Protein AF-A0A967R302-F1 (afdb_monomer)

Sequence (61 aa):
FDEVTGAELDLVYDVSHNLAKIETHEVDGRSRRLCVHRKGATRALPPGHPELPADLRGAGQ

Foldseek 3Di:
DCVVPVDDDDDPDDWDQFDWDFDWDQDPNDTDTDTDGGHNHTDWFQAQDPPDDPVCNRPTD

Radius of gyration: 16.03 Å; Cα contacts (8 Å, |Δi|>4): 76; chains: 1; bounding box: 42×23×39 Å

Mean predicted aligned error: 3.39 Å

Structure (mmCIF, N/CA/C/O backbone):
data_AF-A0A967R302-F1
#
_entry.id   AF-A0A967R302-F1
#
loop_
_atom_site.group_PDB
_atom_site.id
_atom_site.type_symbol
_atom_site.label_atom_id
_atom_site.label_alt_id
_atom_site.label_comp_id
_atom_site.label_asym_id
_atom_site.label_entity_id
_atom_site.label_seq_id
_atom_site.pdbx_PDB_ins_code
_atom_site.Cartn_x
_atom_site.Cartn_y
_atom_site.Cartn_z
_atom_site.occupancy
_atom_site.B_iso_or_equiv
_atom_site.auth_seq_id
_atom_site.auth_comp_id
_atom_site.auth_asym_id
_atom_site.auth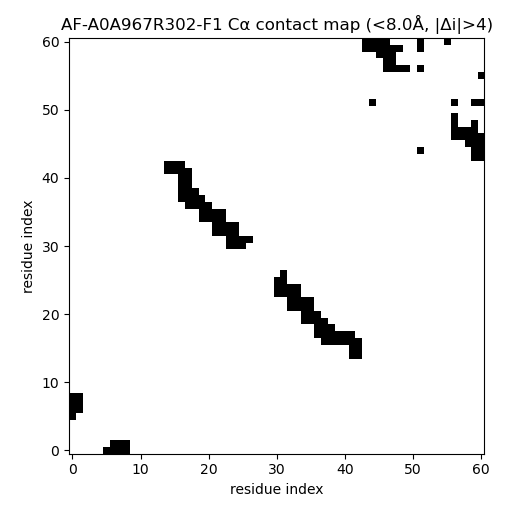_atom_id
_atom_site.pdbx_PDB_model_num
ATOM 1 N N . PHE A 1 1 ? 20.643 0.852 -13.773 1.00 80.06 1 PHE A N 1
ATOM 2 C CA . PHE A 1 1 ? 20.023 -0.148 -14.669 1.00 80.06 1 PHE A CA 1
ATOM 3 C C . PHE A 1 1 ? 20.322 0.164 -16.125 1.00 80.06 1 PHE A C 1
ATOM 5 O O . PHE A 1 1 ? 20.411 -0.748 -16.936 1.00 80.06 1 PHE A O 1
ATOM 12 N N . ASP A 1 2 ? 20.542 1.429 -16.429 1.00 88.44 2 ASP A N 1
ATOM 13 C CA . ASP A 1 2 ? 20.645 2.004 -17.764 1.00 88.44 2 ASP A CA 1
ATOM 14 C C . ASP A 1 2 ? 21.848 1.457 -18.528 1.00 88.44 2 ASP A C 1
ATOM 16 O O . ASP A 1 2 ? 21.726 1.105 -19.692 1.00 88.44 2 ASP A O 1
ATOM 20 N N . GLU A 1 3 ? 22.982 1.265 -17.850 1.00 90.56 3 GLU A N 1
ATOM 21 C CA . GLU A 1 3 ? 24.179 0.660 -18.449 1.00 90.56 3 GLU A CA 1
ATOM 22 C C . GLU A 1 3 ? 23.928 -0.767 -18.977 1.00 90.56 3 GLU A C 1
ATOM 24 O O . GLU A 1 3 ? 24.548 -1.190 -19.946 1.00 90.56 3 GLU A O 1
ATOM 29 N N . VAL A 1 4 ? 22.989 -1.503 -18.370 1.00 92.12 4 VAL A N 1
ATOM 30 C CA . VAL A 1 4 ? 22.682 -2.901 -18.724 1.00 92.12 4 VAL A CA 1
ATOM 31 C C . VAL A 1 4 ? 21.427 -3.015 -19.594 1.00 92.12 4 VAL A C 1
ATOM 33 O O . VAL A 1 4 ? 21.352 -3.880 -20.461 1.00 92.12 4 VAL A O 1
ATOM 36 N N . THR A 1 5 ? 20.426 -2.169 -19.354 1.00 90.12 5 THR A N 1
ATOM 37 C CA . THR A 1 5 ? 19.091 -2.257 -19.977 1.00 90.12 5 THR A CA 1
ATOM 38 C C . THR A 1 5 ? 18.841 -1.191 -21.044 1.00 90.12 5 THR A C 1
ATOM 40 O O . THR A 1 5 ? 17.887 -1.315 -21.805 1.00 90.12 5 THR A O 1
ATOM 43 N N . GLY A 1 6 ? 19.681 -0.153 -21.117 1.00 93.75 6 GLY A N 1
ATOM 44 C CA . GLY A 1 6 ? 19.501 0.996 -22.005 1.00 93.75 6 GLY A CA 1
ATOM 45 C C . GLY A 1 6 ? 18.372 1.952 -21.597 1.00 93.75 6 GLY A C 1
ATOM 46 O O . GLY A 1 6 ? 18.027 2.823 -22.391 1.00 93.75 6 GLY A O 1
ATOM 47 N N . ALA A 1 7 ? 17.786 1.793 -20.404 1.00 92.81 7 ALA A N 1
ATOM 48 C CA . ALA A 1 7 ? 1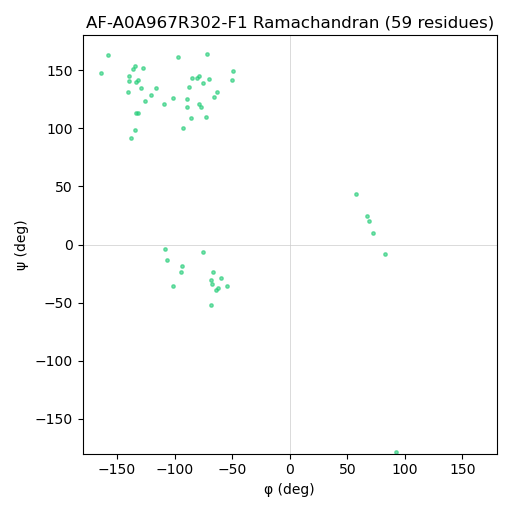6.684 2.616 -19.911 1.00 92.81 7 ALA A CA 1
ATOM 49 C C . ALA A 1 7 ? 16.828 2.949 -18.420 1.00 92.81 7 ALA A C 1
ATOM 51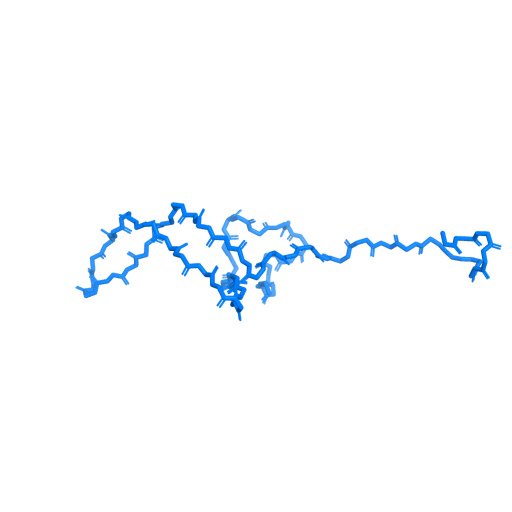 O O . ALA A 1 7 ? 17.284 2.112 -17.634 1.00 92.81 7 ALA A O 1
ATOM 52 N N . GLU A 1 8 ? 16.387 4.154 -18.056 1.00 93.25 8 GLU A N 1
ATOM 53 C CA . GLU A 1 8 ? 16.184 4.573 -16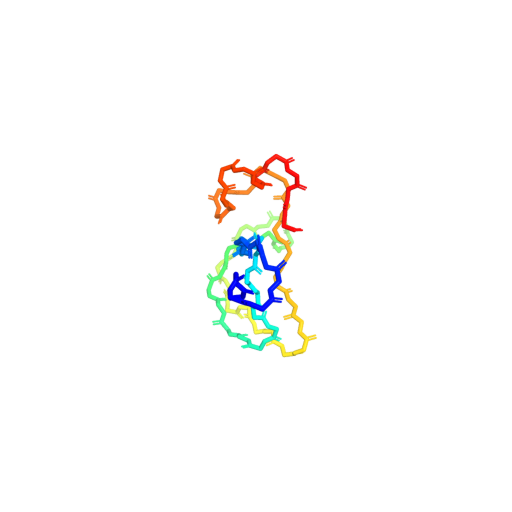.668 1.00 93.25 8 GLU A CA 1
ATOM 54 C C . GLU A 1 8 ? 14.989 3.828 -16.055 1.00 93.25 8 GLU A C 1
ATOM 56 O O . GLU A 1 8 ? 13.994 3.555 -16.730 1.00 93.25 8 GLU A O 1
ATOM 61 N N . LEU A 1 9 ? 15.101 3.461 -14.774 1.00 91.94 9 LEU A N 1
ATOM 62 C CA . LEU A 1 9 ? 14.015 2.836 -14.020 1.00 91.94 9 LEU A CA 1
ATOM 63 C C . LEU A 1 9 ? 13.463 3.803 -12.982 1.00 91.94 9 LEU A C 1
ATOM 65 O O . LEU A 1 9 ? 14.167 4.184 -12.045 1.00 91.94 9 LEU A O 1
ATOM 69 N N . ASP A 1 10 ? 12.172 4.088 -13.099 1.00 90.38 10 ASP A N 1
ATOM 70 C CA . ASP A 1 10 ? 11.444 4.872 -12.116 1.00 90.38 10 ASP A CA 1
ATOM 71 C C . ASP A 1 10 ? 10.893 3.985 -10.997 1.00 90.38 10 ASP A C 1
ATOM 73 O O . ASP A 1 10 ? 10.309 2.918 -11.224 1.00 90.38 10 ASP A O 1
ATOM 77 N N . LEU A 1 11 ? 11.047 4.448 -9.756 1.00 92.81 11 LEU A N 1
ATOM 78 C CA . LEU A 1 11 ? 10.377 3.839 -8.617 1.00 92.81 11 LEU A CA 1
ATOM 79 C C . LEU A 1 11 ? 8.891 4.195 -8.669 1.00 92.81 11 LEU A C 1
ATOM 81 O O . LEU A 1 11 ? 8.513 5.328 -8.388 1.00 92.81 11 LEU A O 1
ATOM 85 N N . VAL A 1 12 ? 8.050 3.204 -8.959 1.00 94.56 12 VAL A N 1
ATOM 86 C CA . VAL A 1 12 ? 6.592 3.381 -8.914 1.00 94.56 12 VAL A CA 1
ATOM 87 C C . VAL A 1 12 ? 6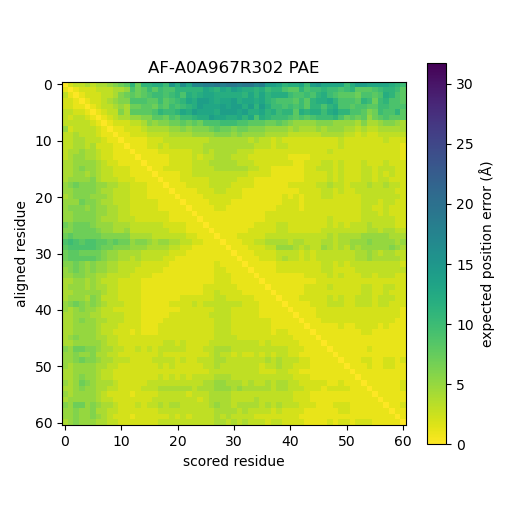.121 3.577 -7.470 1.00 94.56 12 VAL A C 1
ATOM 89 O O . VAL A 1 12 ? 5.406 4.528 -7.167 1.00 94.56 12 VAL A O 1
ATOM 92 N N . TYR A 1 13 ? 6.514 2.675 -6.565 1.00 96.12 13 TYR A N 1
ATOM 93 C CA . TYR A 1 13 ? 6.153 2.743 -5.150 1.00 96.12 13 TYR A CA 1
ATOM 94 C C . TYR A 1 13 ? 7.056 1.835 -4.304 1.00 96.12 13 TYR A C 1
ATOM 96 O O . TYR A 1 13 ? 7.449 0.761 -4.757 1.00 96.12 13 TYR A O 1
ATOM 104 N N . ASP A 1 14 ? 7.335 2.230 -3.062 1.00 96.69 14 ASP A N 1
ATOM 105 C CA . ASP A 1 14 ? 7.973 1.383 -2.045 1.00 96.69 14 ASP A CA 1
ATOM 106 C C . ASP A 1 14 ? 6.987 1.178 -0.888 1.00 96.69 14 ASP A C 1
ATOM 108 O O . ASP A 1 14 ? 6.326 2.119 -0.436 1.00 96.69 14 ASP A O 1
ATOM 112 N N . VAL A 1 15 ? 6.853 -0.064 -0.418 1.00 97.06 15 VAL A N 1
ATOM 113 C CA . VAL A 1 15 ? 5.955 -0.408 0.681 1.00 97.06 15 V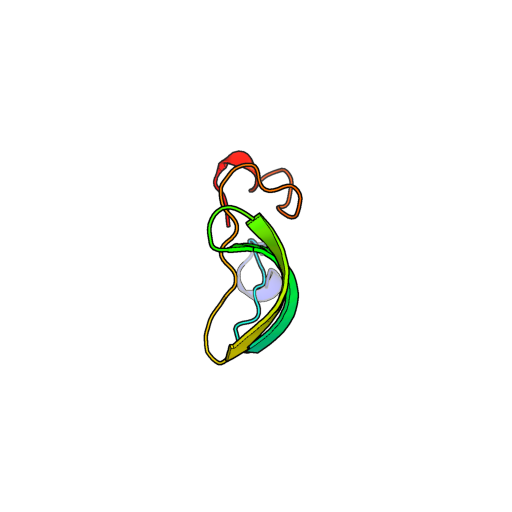AL A CA 1
ATOM 114 C C . VAL A 1 15 ? 6.587 -1.432 1.618 1.00 97.06 15 VAL A C 1
ATOM 116 O O . VAL A 1 15 ? 7.050 -2.496 1.210 1.00 97.06 15 VAL A O 1
ATOM 119 N N . SER A 1 16 ? 6.520 -1.150 2.921 1.00 97.81 16 SER A N 1
ATOM 120 C CA . SER A 1 16 ? 6.866 -2.129 3.950 1.00 97.81 16 SER A CA 1
ATOM 121 C C . SER A 1 16 ? 5.677 -3.033 4.286 1.00 97.81 16 SER A C 1
ATOM 123 O O . SER A 1 16 ? 4.523 -2.605 4.363 1.00 97.81 16 SER A O 1
ATOM 125 N N . HIS A 1 17 ? 5.997 -4.296 4.546 1.00 98.19 17 HIS A N 1
ATOM 126 C CA . HIS A 1 17 ? 5.079 -5.344 4.984 1.00 98.19 17 HIS A CA 1
ATOM 127 C C . HIS A 1 17 ? 5.280 -5.755 6.458 1.00 98.19 17 HIS A C 1
ATOM 129 O O . HIS A 1 17 ? 4.528 -6.574 6.988 1.00 98.19 17 HIS A O 1
ATOM 135 N N . ASN A 1 18 ? 6.287 -5.182 7.130 1.00 98.25 18 ASN A N 1
ATOM 136 C CA . ASN A 1 18 ? 6.611 -5.401 8.540 1.00 98.25 18 ASN A CA 1
ATOM 137 C C . ASN A 1 18 ? 6.871 -4.043 9.208 1.00 98.25 18 ASN A C 1
ATOM 139 O O . ASN A 1 18 ? 7.954 -3.476 9.061 1.00 98.25 18 ASN A O 1
ATOM 143 N N . LEU A 1 19 ? 5.877 -3.495 9.908 1.00 97.62 19 LEU A N 1
ATOM 144 C CA . LEU A 1 19 ? 5.952 -2.162 10.515 1.00 97.62 19 LEU A CA 1
ATOM 145 C C . LEU A 1 19 ? 4.961 -1.981 11.670 1.00 97.62 19 LEU A C 1
ATOM 147 O O . LEU A 1 19 ? 3.967 -2.696 11.770 1.00 97.62 19 LEU A O 1
ATOM 151 N N . ALA A 1 20 ? 5.190 -0.962 12.496 1.00 98.31 20 ALA A N 1
ATOM 152 C CA . ALA A 1 20 ? 4.194 -0.408 13.407 1.00 98.31 20 ALA A CA 1
ATOM 153 C C . ALA A 1 20 ? 4.081 1.101 13.148 1.00 98.31 20 ALA A C 1
ATOM 155 O O . ALA A 1 20 ? 5.090 1.805 13.199 1.00 98.31 20 ALA A O 1
ATOM 156 N N . LYS A 1 21 ? 2.879 1.602 12.8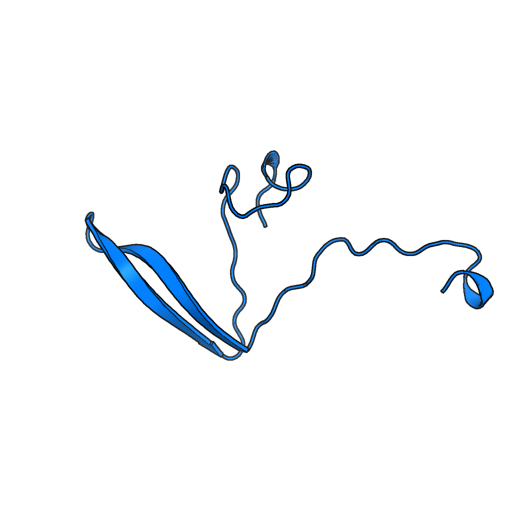36 1.00 97.38 21 LYS A N 1
ATOM 157 C CA . LYS A 1 21 ? 2.647 3.029 12.547 1.00 97.38 21 LYS A CA 1
ATOM 158 C C . LYS A 1 21 ? 1.443 3.552 13.320 1.00 97.38 21 LYS A C 1
ATOM 160 O O . LYS A 1 21 ? 0.437 2.861 13.465 1.00 97.38 21 LYS A O 1
ATOM 165 N N . ILE A 1 22 ? 1.554 4.788 13.808 1.00 98.12 22 ILE A N 1
ATOM 166 C CA . ILE A 1 22 ? 0.424 5.500 14.401 1.00 98.12 22 ILE A CA 1
ATOM 167 C C . ILE A 1 22 ? -0.475 6.018 13.279 1.00 98.12 22 ILE A C 1
ATOM 169 O O . ILE A 1 22 ? -0.035 6.822 12.459 1.00 98.12 22 ILE A O 1
ATOM 173 N N . GLU A 1 23 ? -1.721 5.560 13.249 1.00 97.25 23 GLU A N 1
ATOM 174 C CA . GLU A 1 23 ? -2.707 5.882 12.214 1.00 97.25 23 GLU A CA 1
ATOM 175 C C . GLU A 1 23 ? -4.053 6.242 12.855 1.00 97.25 23 GLU A C 1
ATOM 177 O O . GLU A 1 23 ? -4.367 5.792 13.961 1.00 97.25 23 GLU A O 1
ATOM 182 N N . THR A 1 24 ? -4.848 7.052 12.157 1.00 96.88 24 THR A N 1
ATOM 183 C CA . THR A 1 24 ? -6.222 7.373 12.554 1.00 96.88 24 THR A CA 1
ATOM 184 C C . THR A 1 24 ? -7.190 6.539 11.725 1.00 96.88 24 THR A C 1
ATOM 186 O O . THR A 1 24 ? -7.119 6.571 10.500 1.00 96.88 24 THR A O 1
ATOM 189 N N . HIS A 1 25 ? -8.089 5.813 12.390 1.00 96.94 25 HIS A N 1
ATOM 190 C CA . HIS A 1 25 ? -9.080 4.937 11.758 1.00 96.94 25 HIS A CA 1
ATOM 191 C C . HIS A 1 25 ? -10.453 5.099 12.407 1.00 96.94 25 HIS A C 1
ATOM 193 O O . HIS A 1 25 ? -10.548 5.376 13.603 1.00 96.94 25 HIS A O 1
ATOM 199 N N . GLU A 1 26 ? -11.511 4.877 11.632 1.00 97.19 26 GLU A N 1
ATOM 200 C CA . GLU A 1 26 ? -12.869 4.750 12.161 1.00 97.19 26 GLU A CA 1
ATOM 201 C C . GLU A 1 26 ? -13.069 3.347 12.749 1.00 97.19 26 GLU A C 1
ATOM 203 O O . GLU A 1 26 ? -12.928 2.344 12.051 1.00 97.19 26 GLU A O 1
ATOM 208 N N . VAL A 1 27 ? -13.403 3.270 14.039 1.00 97.44 27 VAL A N 1
ATOM 209 C CA . VAL A 1 27 ? -13.688 2.016 14.754 1.00 97.44 27 VAL A CA 1
ATOM 210 C C . VAL A 1 27 ? -14.982 2.181 15.539 1.00 97.44 27 VAL A C 1
ATOM 212 O O . VAL A 1 27 ? -15.044 2.967 16.493 1.00 97.44 27 VAL A O 1
ATOM 215 N N . ASP A 1 28 ? -16.006 1.431 15.129 1.00 96.94 28 ASP A N 1
ATOM 216 C CA . ASP A 1 28 ? -17.387 1.530 15.621 1.00 96.94 28 ASP A CA 1
ATOM 217 C C . ASP A 1 28 ? -17.987 2.935 15.428 1.00 96.94 28 ASP A C 1
ATOM 219 O O . ASP A 1 28 ? -18.594 3.506 16.335 1.00 96.94 28 ASP A O 1
ATOM 223 N N . GLY A 1 29 ? -17.758 3.528 14.249 1.00 97.44 29 GLY A N 1
ATOM 224 C CA . GLY A 1 29 ? -18.254 4.864 13.890 1.00 97.44 29 GLY A CA 1
ATOM 225 C C . GLY A 1 29 ? -17.606 6.012 14.671 1.00 97.44 29 GLY A C 1
ATOM 226 O O . GLY A 1 29 ? -18.201 7.082 14.800 1.00 97.44 29 GLY A O 1
ATOM 227 N N . ARG A 1 30 ? -16.431 5.775 15.262 1.00 97.81 30 ARG A N 1
ATOM 228 C CA . ARG A 1 30 ? -15.657 6.790 15.978 1.00 97.81 30 ARG A CA 1
ATOM 229 C C . ARG A 1 30 ? -14.223 6.815 15.480 1.00 97.81 30 ARG A C 1
ATOM 231 O O . ARG A 1 30 ? -13.570 5.771 15.443 1.00 97.81 30 ARG A O 1
ATOM 238 N N . SER A 1 31 ? -13.708 8.016 15.250 1.00 97.81 31 SER A N 1
ATOM 239 C CA . SER A 1 31 ? -12.301 8.236 14.937 1.00 97.81 31 SER A CA 1
ATOM 240 C C . SER A 1 31 ? -11.411 7.877 16.126 1.00 97.81 31 SER A C 1
ATOM 242 O O . SER A 1 31 ? -11.618 8.360 17.245 1.00 97.81 31 SER A O 1
ATOM 244 N N . ARG A 1 32 ? -10.411 7.021 15.904 1.00 98.19 32 ARG A N 1
ATOM 245 C CA . ARG A 1 32 ? -9.454 6.585 16.928 1.00 98.19 32 ARG A CA 1
ATOM 246 C C . ARG A 1 32 ? -8.031 6.647 16.402 1.00 98.19 32 ARG A C 1
ATOM 248 O O . ARG A 1 32 ? -7.754 6.238 15.279 1.00 98.19 32 ARG A O 1
ATOM 255 N N . ARG A 1 33 ? -7.113 7.086 17.264 1.00 98.31 33 ARG A N 1
ATOM 256 C CA . ARG A 1 33 ? -5.667 7.029 17.026 1.00 98.31 33 ARG A CA 1
ATOM 257 C C . ARG A 1 33 ? -5.126 5.695 17.539 1.00 98.31 33 ARG A C 1
ATOM 259 O O . ARG A 1 33 ? -5.232 5.413 18.730 1.00 98.31 33 ARG A O 1
ATOM 266 N N . LEU A 1 34 ? -4.559 4.883 16.652 1.00 98.31 34 LEU A N 1
ATOM 267 C CA . LEU A 1 34 ? -4.144 3.503 16.922 1.00 98.31 34 LEU A CA 1
ATOM 268 C C . LEU A 1 34 ? -2.685 3.277 16.525 1.00 98.31 34 LEU A C 1
ATOM 270 O O . LEU A 1 34 ? -2.193 3.905 15.593 1.00 98.31 34 LEU A O 1
ATOM 274 N N . CYS A 1 35 ? -2.010 2.338 17.192 1.00 98.50 35 CYS A N 1
ATOM 275 C CA . CYS A 1 35 ? -0.747 1.780 16.711 1.00 98.50 35 CYS A CA 1
ATOM 276 C C . CYS A 1 35 ? -1.034 0.525 15.880 1.00 98.50 35 CYS A C 1
ATOM 278 O O . CYS A 1 35 ? -1.306 -0.548 16.427 1.00 98.50 35 CYS A O 1
ATOM 280 N N . VAL A 1 36 ? -1.010 0.667 14.555 1.00 98.50 36 VAL A N 1
ATOM 281 C CA . VAL A 1 36 ? -1.289 -0.427 13.625 1.00 98.50 36 VAL A CA 1
ATOM 282 C C . VAL A 1 36 ? -0.008 -1.212 13.389 1.00 98.50 36 VAL A C 1
ATOM 284 O O . VAL A 1 36 ? 0.917 -0.733 12.731 1.00 98.50 36 VAL A O 1
ATOM 287 N N . HIS A 1 37 ? 0.031 -2.426 13.931 1.00 98.69 37 HIS A N 1
ATOM 288 C CA . HIS A 1 37 ? 1.107 -3.382 13.714 1.00 98.69 37 HIS A CA 1
ATOM 289 C C . HIS A 1 37 ? 0.780 -4.228 12.487 1.00 98.69 37 HIS A C 1
ATOM 291 O O . HIS A 1 37 ? -0.276 -4.857 12.421 1.00 98.69 37 HIS A O 1
ATOM 297 N N . ARG A 1 38 ? 1.696 -4.266 11.526 1.00 98.69 38 ARG A N 1
ATOM 298 C CA . ARG A 1 38 ? 1.625 -5.131 10.354 1.00 98.69 38 ARG A CA 1
ATOM 299 C C . ARG A 1 38 ? 2.845 -6.038 10.341 1.00 98.69 38 ARG A C 1
ATOM 301 O O . ARG A 1 38 ? 3.968 -5.559 10.471 1.00 98.69 38 ARG A O 1
ATOM 308 N N . LYS A 1 39 ? 2.613 -7.342 10.204 1.00 98.38 39 LYS A N 1
ATOM 309 C CA . LYS A 1 39 ? 3.649 -8.362 10.033 1.00 98.38 39 LYS A CA 1
ATOM 310 C C . LYS A 1 39 ? 3.227 -9.281 8.891 1.00 98.38 39 LYS A C 1
ATOM 312 O O . LYS A 1 39 ? 2.222 -9.971 9.017 1.00 98.38 39 LYS A O 1
ATOM 317 N N . GLY A 1 40 ? 3.956 -9.250 7.781 1.00 98.12 40 GLY A N 1
ATOM 318 C CA . GLY A 1 40 ? 3.553 -9.883 6.525 1.00 98.12 40 GLY A CA 1
ATOM 319 C C . GLY A 1 40 ? 2.324 -9.237 5.872 1.00 98.12 40 GLY A C 1
ATOM 320 O O . GLY A 1 40 ? 1.619 -9.912 5.132 1.00 98.12 40 GLY A O 1
ATOM 321 N N . ALA A 1 41 ? 2.048 -7.959 6.152 1.00 98.50 41 ALA A N 1
ATOM 322 C CA . ALA A 1 41 ? 0.899 -7.231 5.613 1.00 98.50 41 ALA A CA 1
ATOM 323 C C . ALA A 1 41 ? 1.284 -5.794 5.241 1.00 98.50 41 ALA A C 1
ATOM 325 O O . ALA A 1 41 ? 2.020 -5.134 5.970 1.00 98.50 41 ALA A O 1
ATOM 326 N N . THR A 1 42 ? 0.767 -5.288 4.126 1.00 97.88 42 THR A N 1
ATOM 327 C CA . THR A 1 42 ? 1.045 -3.928 3.649 1.00 97.88 42 THR A CA 1
ATOM 328 C C . THR A 1 42 ? -0.055 -2.950 4.060 1.00 97.88 42 THR A C 1
ATOM 330 O O . THR A 1 42 ? -1.163 -3.326 4.451 1.00 97.88 42 THR A O 1
ATOM 333 N N . ARG A 1 43 ? 0.264 -1.655 4.018 1.00 97.25 43 ARG A N 1
ATOM 334 C CA . ARG A 1 43 ? -0.753 -0.599 4.041 1.00 97.25 43 ARG A CA 1
ATOM 335 C C . ARG A 1 43 ? -1.365 -0.480 2.641 1.00 97.25 43 ARG A C 1
ATOM 337 O O . ARG A 1 43 ? -0.638 -0.661 1.671 1.00 97.25 43 ARG A O 1
ATOM 344 N N . ALA A 1 44 ? -2.660 -0.177 2.567 1.00 97.50 44 ALA A N 1
ATOM 345 C CA . ALA A 1 44 ? -3.400 0.038 1.324 1.00 97.50 44 ALA A CA 1
ATOM 346 C C . ALA A 1 44 ? -4.327 1.249 1.503 1.00 97.50 44 ALA A C 1
ATOM 348 O O . ALA A 1 44 ? -5.423 1.136 2.054 1.00 97.50 44 ALA A O 1
ATOM 349 N N . LEU A 1 45 ? -3.831 2.436 1.158 1.00 97.50 45 LEU A N 1
ATOM 350 C CA . LEU A 1 45 ? -4.597 3.675 1.281 1.00 97.50 45 LEU A CA 1
ATOM 351 C C . LEU A 1 45 ? -5.652 3.797 0.167 1.00 97.50 45 LEU A C 1
ATOM 353 O O . LEU A 1 45 ? -5.343 3.503 -0.987 1.00 97.50 45 LEU A O 1
ATOM 357 N N . PRO A 1 46 ? -6.875 4.271 0.474 1.00 97.75 46 PRO A N 1
ATOM 358 C CA . PRO A 1 46 ? -7.914 4.432 -0.538 1.00 97.75 46 PRO A CA 1
ATOM 359 C C . PRO A 1 46 ? -7.618 5.612 -1.486 1.00 97.75 46 PRO A C 1
ATOM 361 O O . PRO A 1 46 ? -6.836 6.506 -1.135 1.00 97.75 46 PRO A O 1
ATOM 364 N N . PRO A 1 47 ? -8.293 5.680 -2.650 1.00 98.44 47 PRO A N 1
ATOM 365 C CA . PRO A 1 47 ? -8.287 6.865 -3.501 1.00 98.44 47 PRO A CA 1
ATOM 366 C C . PRO A 1 47 ? -8.616 8.142 -2.719 1.00 98.44 47 PRO A C 1
ATOM 368 O O . PRO A 1 47 ? -9.463 8.157 -1.827 1.00 98.44 47 PRO A O 1
ATOM 371 N N . GLY A 1 48 ? -7.935 9.230 -3.056 1.00 98.00 48 GLY A N 1
ATOM 372 C CA . GLY A 1 48 ? -8.080 10.539 -2.428 1.00 98.00 48 GLY A CA 1
ATOM 373 C C . GLY A 1 48 ? -7.289 10.719 -1.130 1.00 98.00 48 GLY A C 1
ATOM 374 O O . GLY A 1 48 ? -7.215 11.844 -0.637 1.00 98.00 48 GLY A O 1
ATOM 375 N N . HIS A 1 49 ? -6.676 9.666 -0.572 1.00 96.81 49 HIS A N 1
ATOM 376 C CA . HIS A 1 49 ? -6.016 9.768 0.729 1.00 96.81 49 HIS A CA 1
ATOM 377 C C . HIS A 1 49 ? -4.834 10.764 0.697 1.00 96.81 49 HIS A C 1
ATOM 379 O O . HIS A 1 49 ? -3.966 10.664 -0.172 1.00 96.81 49 HIS A O 1
ATOM 385 N N . PRO A 1 50 ? -4.739 11.710 1.653 1.00 95.44 50 PRO A N 1
ATOM 386 C CA . PRO A 1 50 ? -3.772 12.813 1.594 1.00 95.44 50 PRO A CA 1
ATOM 387 C C . PRO A 1 50 ? -2.308 12.373 1.717 1.00 95.44 50 PRO A C 1
ATOM 389 O O . PRO A 1 50 ? -1.422 13.074 1.242 1.00 95.44 50 PRO A O 1
ATOM 392 N N . GLU A 1 51 ? -2.049 11.215 2.329 1.00 95.12 51 GLU A N 1
ATOM 393 C CA . GLU A 1 51 ? -0.697 10.635 2.400 1.00 95.12 51 GLU A CA 1
ATOM 394 C C . GLU A 1 51 ? -0.218 10.003 1.080 1.00 95.12 51 GLU A C 1
ATOM 396 O O . GLU A 1 51 ? 0.937 9.589 1.010 1.00 95.12 51 GLU A O 1
ATOM 401 N N .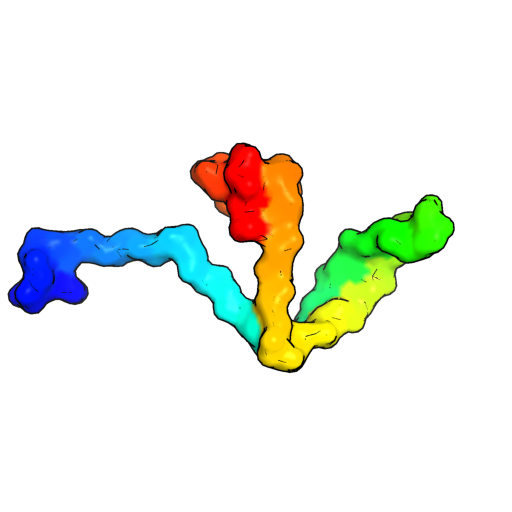 LEU A 1 52 ? -1.063 9.905 0.046 1.00 97.38 52 LEU A N 1
ATOM 402 C CA . LEU A 1 52 ? -0.626 9.416 -1.263 1.00 97.38 52 LEU A CA 1
ATOM 403 C C . LEU A 1 52 ? 0.089 10.514 -2.074 1.00 97.38 52 LEU A C 1
ATOM 405 O O . LEU A 1 52 ? -0.356 11.677 -2.052 1.00 97.38 52 LEU A O 1
ATOM 409 N N . PRO A 1 53 ? 1.142 10.140 -2.835 1.00 96.50 53 PRO A N 1
ATOM 410 C CA . PRO A 1 53 ? 1.717 10.964 -3.898 1.00 96.50 53 PRO A CA 1
ATOM 411 C C . PRO A 1 53 ? 0.645 11.499 -4.856 1.00 96.50 53 PRO A C 1
ATOM 413 O O . PRO A 1 53 ? -0.402 10.879 -5.038 1.00 96.50 53 PRO A O 1
ATOM 416 N N . ALA A 1 54 ? 0.866 12.684 -5.430 1.00 96.44 54 ALA A N 1
ATOM 417 C CA . ALA A 1 54 ? -0.160 13.393 -6.201 1.00 96.44 54 ALA A CA 1
ATOM 418 C C . ALA A 1 54 ? -0.624 12.627 -7.454 1.00 96.44 54 ALA A C 1
ATOM 420 O O . ALA A 1 54 ? -1.810 12.641 -7.775 1.00 96.44 54 ALA A O 1
ATOM 421 N N . ASP A 1 55 ? 0.302 11.946 -8.116 1.00 96.50 55 ASP A N 1
ATOM 422 C CA . ASP A 1 55 ? 0.104 11.080 -9.278 1.00 96.50 55 ASP A CA 1
ATOM 423 C C . ASP A 1 55 ? -0.692 9.804 -8.955 1.00 96.50 55 ASP A C 1
ATOM 425 O O . ASP A 1 55 ? -1.510 9.375 -9.767 1.00 96.50 55 ASP A O 1
ATOM 429 N N . LEU A 1 56 ? -0.536 9.242 -7.752 1.00 97.25 56 LEU A N 1
ATOM 430 C CA . LEU A 1 56 ? -1.2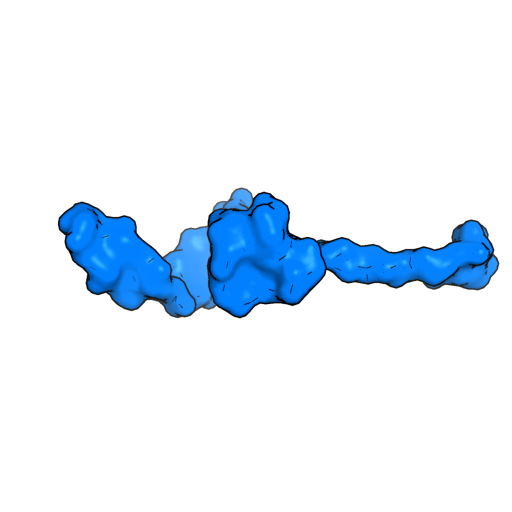63 8.037 -7.320 1.00 97.25 56 LEU A CA 1
ATOM 431 C C . LEU A 1 56 ? -2.558 8.333 -6.555 1.00 97.25 56 LEU A C 1
ATOM 433 O O . LEU A 1 56 ? -3.443 7.482 -6.465 1.00 97.25 56 LEU A O 1
ATOM 437 N N . ARG A 1 57 ? -2.726 9.548 -6.022 1.00 97.50 57 ARG A N 1
ATOM 438 C CA . ARG A 1 57 ? -3.865 9.905 -5.161 1.00 97.50 57 ARG A CA 1
ATOM 439 C C . ARG A 1 57 ? -5.217 9.619 -5.811 1.00 97.50 57 ARG A C 1
ATOM 441 O O . ARG A 1 57 ? -6.136 9.227 -5.105 1.00 97.50 57 ARG A O 1
ATOM 448 N N . GLY A 1 58 ? -5.354 9.795 -7.124 1.00 98.12 58 GLY A N 1
ATOM 449 C CA . GLY A 1 58 ? -6.605 9.503 -7.834 1.00 98.12 58 GLY A CA 1
ATOM 450 C C . GLY A 1 58 ? -6.952 8.011 -7.903 1.00 98.12 58 GLY A C 1
ATOM 451 O O . GLY A 1 58 ? -8.130 7.668 -7.903 1.00 98.12 58 GLY A O 1
ATOM 452 N N . ALA A 1 59 ? -5.944 7.137 -7.934 1.00 98.00 59 ALA A N 1
ATOM 453 C CA . ALA A 1 59 ? -6.109 5.691 -8.078 1.00 98.00 59 ALA A CA 1
ATOM 454 C C . ALA A 1 59 ? -6.138 4.945 -6.734 1.00 98.00 59 ALA A C 1
ATOM 456 O O . ALA A 1 59 ? -6.720 3.866 -6.651 1.00 98.00 59 ALA A O 1
ATOM 457 N N . GLY A 1 60 ? -5.560 5.531 -5.682 1.00 97.81 60 GLY A N 1
ATOM 458 C CA . GLY A 1 60 ? -5.281 4.824 -4.434 1.00 97.81 60 GLY A CA 1
ATOM 459 C C . GLY A 1 60 ? -3.871 4.237 -4.430 1.00 97.81 60 GLY A C 1
ATOM 460 O O . GLY A 1 60 ? -3.095 4.453 -5.360 1.00 97.81 60 GLY A O 1
ATOM 461 N N . GLN A 1 61 ? -3.536 3.549 -3.342 1.00 97.12 61 GLN A N 1
ATOM 462 C CA . GLN A 1 61 ? -2.291 2.792 -3.224 1.00 97.12 61 GLN A CA 1
ATOM 463 C C . GLN A 1 61 ? -2.412 1.406 -3.851 1.00 97.12 61 GLN A C 1
ATOM 465 O O . GLN A 1 61 ? -3.461 0.764 -3.617 1.00 97.12 61 GLN A O 1
#

pLDDT: mean 96.24, std 3.18, range [80.06, 98.69]

Nearest PDB structures (foldseek):
  8btt-assembly2_B  TM=9.890E-01  e=7.695E-04  Homo sapiens
  4dwr-assembly3_C  TM=9.343E-01  e=2.158E-03  Pyrococcus horikoshii
  8dcb-assembly2_B  TM=9.343E-01  e=2.455E-03  Pyrococcus horikoshii OT3
  7p3b-assembly1_A  TM=9.229E-01  e=2.023E-03  Homo sapiens
  7p3b-assembly2_B  TM=9.254E-01  e=3.177E-03  Homo sapiens

Solvent-accessible surface area (backbone atoms only — not comparable to full-atom values): 4061 Å² total; per-residue (Å²): 104,35,95,82,70,78,43,86,82,79,83,87,80,87,83,66,32,67,50,74,44,81,45,78,45,75,58,93,91,35,84,40,84,41,77,50,74,30,76,87,37,68,86,72,52,55,56,68,40,82,91,45,56,81,88,39,15,79,77,24,102

Secondary structure (DSSP, 8-state):
-HHHHSS---------SEEEEEEEEESSSSEEEEEEEEES----PPTT-TTS-TTTTTT--